Protein AF-A0A962C9F3-F1 (afdb_monomer_lite)

Radius of gyration: 14.43 Å; chains: 1; bounding box: 34×30×30 Å

pLDDT: mean 95.85, std 5.31, range [71.38, 98.5]

Foldseek 3Di:
DDDDDPDDDDPVVCCCCPNPVNLVVDPNSVVVVVVVVVVD

Secondary structure (DSSP, 8-state):
-PPPPS----HHHHHHHHSHHHHHHSHHHHHHHHHHHHH-

Structure (mmCIF, N/CA/C/O backbone):
data_AF-A0A962C9F3-F1
#
_entry.id   AF-A0A962C9F3-F1
#
loop_
_atom_site.group_PDB
_atom_site.id
_atom_site.type_symbol
_atom_site.label_atom_id
_atom_site.label_alt_id
_atom_site.label_comp_id
_atom_site.label_asym_id
_atom_site.label_entity_id
_atom_site.label_seq_id
_atom_site.pdbx_PDB_ins_code
_atom_site.Cartn_x
_atom_site.Cartn_y
_atom_site.Cartn_z
_atom_site.occupancy
_atom_site.B_iso_or_equiv
_atom_site.auth_seq_id
_atom_site.auth_comp_id
_atom_site.auth_asym_id
_atom_site.auth_atom_id
_atom_site.pdbx_PDB_model_num
ATOM 1 N N . MET A 1 1 ? 21.851 -27.115 -13.288 1.00 71.38 1 MET A N 1
ATOM 2 C CA . MET A 1 1 ? 21.090 -25.880 -13.594 1.00 71.38 1 MET A CA 1
ATOM 3 C C . MET A 1 1 ? 20.566 -25.295 -12.290 1.00 71.38 1 MET A C 1
ATOM 5 O O . MET A 1 1 ? 19.958 -26.030 -11.526 1.00 71.38 1 MET A O 1
ATOM 9 N N . ALA A 1 2 ? 20.827 -24.021 -11.991 1.00 78.44 2 ALA A N 1
ATOM 10 C CA . ALA A 1 2 ? 20.305 -23.396 -10.774 1.00 78.44 2 ALA A CA 1
ATOM 11 C C . ALA A 1 2 ? 18.819 -23.029 -10.955 1.00 78.44 2 ALA A C 1
ATOM 13 O O . ALA A 1 2 ? 18.465 -22.309 -11.887 1.00 78.44 2 ALA A O 1
ATOM 14 N N . THR A 1 3 ? 17.939 -23.512 -10.075 1.00 89.94 3 THR A N 1
ATOM 15 C CA . THR A 1 3 ? 16.509 -23.166 -10.091 1.00 89.94 3 THR A CA 1
ATOM 16 C C . THR A 1 3 ? 16.304 -21.727 -9.622 1.00 89.94 3 THR A C 1
ATOM 18 O O . THR A 1 3 ? 16.745 -21.356 -8.529 1.00 89.94 3 THR A O 1
ATOM 21 N N . LYS A 1 4 ? 15.597 -20.913 -10.411 1.00 90.50 4 LYS A N 1
ATOM 22 C CA . LYS A 1 4 ? 15.272 -19.530 -10.041 1.00 90.50 4 LYS A CA 1
ATOM 23 C C . LYS A 1 4 ? 14.386 -19.506 -8.791 1.00 90.50 4 LYS A C 1
ATOM 25 O O . LYS A 1 4 ? 13.353 -20.168 -8.742 1.00 90.50 4 LYS A O 1
ATOM 30 N N . ARG A 1 5 ? 14.780 -18.730 -7.778 1.00 93.81 5 ARG A N 1
ATOM 31 C CA . ARG A 1 5 ? 13.987 -18.553 -6.550 1.00 93.81 5 ARG A CA 1
ATOM 32 C C . ARG A 1 5 ? 12.76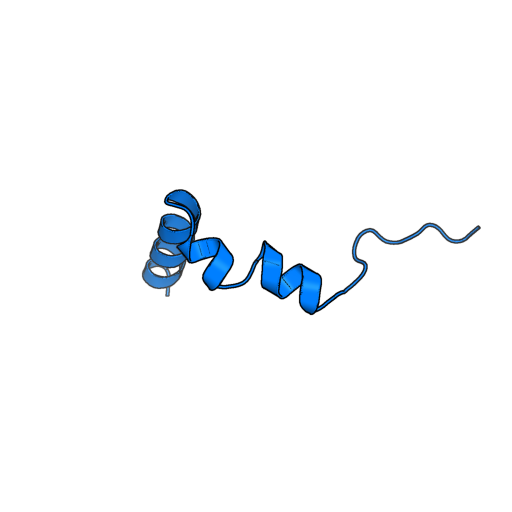0 -17.680 -6.819 1.00 93.81 5 ARG A C 1
ATOM 34 O O . ARG A 1 5 ? 12.817 -16.774 -7.649 1.00 93.81 5 ARG A O 1
ATOM 41 N N . THR A 1 6 ? 11.671 -17.934 -6.096 1.00 94.06 6 THR A N 1
ATOM 42 C CA . THR A 1 6 ? 10.372 -17.255 -6.268 1.00 94.06 6 THR A CA 1
ATOM 43 C C . THR A 1 6 ? 10.456 -15.758 -5.993 1.00 94.06 6 THR A C 1
ATOM 45 O O . THR A 1 6 ? 9.892 -14.951 -6.732 1.00 94.06 6 THR A O 1
ATOM 48 N N . TYR A 1 7 ? 11.198 -15.371 -4.957 1.00 94.06 7 TYR A N 1
ATOM 49 C CA . TYR A 1 7 ? 11.429 -13.972 -4.652 1.00 94.06 7 TYR A CA 1
ATOM 50 C C . TYR A 1 7 ? 12.582 -13.423 -5.492 1.00 94.06 7 TYR A C 1
ATOM 52 O O . TYR A 1 7 ? 13.744 -13.764 -5.289 1.00 94.06 7 TYR A O 1
ATOM 60 N N . GLN A 1 8 ? 12.230 -12.559 -6.441 1.00 95.31 8 GLN A N 1
ATOM 61 C CA . GLN A 1 8 ? 13.164 -11.756 -7.223 1.00 95.31 8 GLN A CA 1
ATOM 62 C C . GLN A 1 8 ? 12.898 -10.284 -6.881 1.00 95.31 8 GLN A C 1
ATOM 64 O O . GLN A 1 8 ? 11.917 -9.716 -7.379 1.00 95.31 8 GLN A O 1
ATOM 69 N N . PRO A 1 9 ? 13.681 -9.684 -5.964 1.00 96.00 9 PRO A N 1
ATOM 70 C CA . PRO A 1 9 ? 13.362 -8.383 -5.395 1.00 96.00 9 PRO A CA 1
ATOM 71 C C . PRO A 1 9 ? 13.385 -7.280 -6.453 1.00 96.00 9 PRO A C 1
ATOM 73 O O . PRO A 1 9 ? 14.298 -7.171 -7.265 1.00 96.00 9 PRO A O 1
ATOM 76 N N . SER A 1 10 ? 12.373 -6.418 -6.410 1.00 98.19 10 SER A N 1
ATOM 77 C CA . SER A 1 10 ? 12.351 -5.165 -7.158 1.00 98.19 10 SER A CA 1
ATOM 78 C C . SER A 1 10 ? 11.541 -4.133 -6.386 1.00 98.19 10 SER A C 1
ATOM 80 O O . SER A 1 10 ? 10.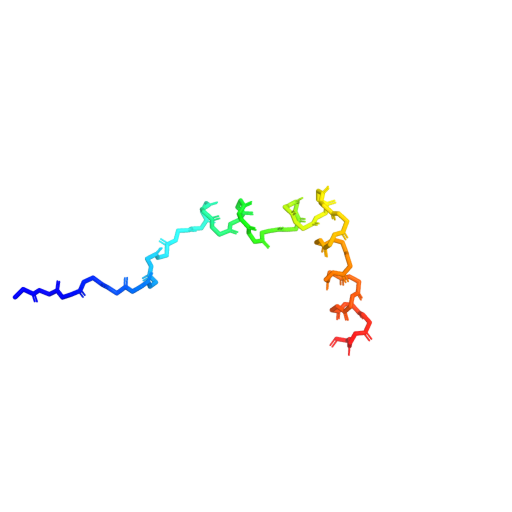334 -4.298 -6.180 1.00 98.19 10 SER A O 1
ATOM 82 N N . ASN A 1 11 ? 12.204 -3.048 -5.984 1.00 97.62 11 ASN A N 1
ATOM 83 C CA . ASN A 1 11 ? 11.586 -1.969 -5.211 1.00 97.62 11 ASN A CA 1
ATOM 84 C C . ASN A 1 11 ? 10.445 -1.304 -5.989 1.00 97.62 11 ASN A C 1
ATOM 86 O O . ASN A 1 11 ? 9.363 -1.091 -5.443 1.00 97.62 11 ASN A O 1
ATOM 90 N N . LEU A 1 12 ? 10.646 -1.074 -7.291 1.00 97.94 12 LEU A N 1
ATOM 91 C CA . LEU A 1 12 ? 9.631 -0.496 -8.170 1.00 97.94 12 LEU A CA 1
ATOM 92 C C . LEU A 1 12 ? 8.379 -1.378 -8.252 1.00 97.94 12 LEU A C 1
ATOM 94 O O . LEU A 1 12 ? 7.262 -0.877 -8.102 1.00 97.94 12 LEU A O 1
ATOM 98 N N . LYS A 1 13 ? 8.554 -2.693 -8.459 1.00 97.88 13 LYS A N 1
ATOM 99 C CA . LYS A 1 13 ? 7.424 -3.633 -8.520 1.00 97.88 13 LYS A CA 1
ATOM 100 C C . LYS A 1 13 ? 6.679 -3.663 -7.188 1.00 97.88 13 LYS A C 1
ATOM 102 O O . LYS A 1 13 ? 5.465 -3.486 -7.180 1.00 97.88 13 LYS A O 1
ATOM 107 N N . ARG A 1 14 ? 7.403 -3.781 -6.069 1.00 97.94 14 ARG A N 1
ATOM 108 C CA . ARG A 1 14 ? 6.822 -3.809 -4.718 1.00 97.94 14 ARG A CA 1
ATOM 109 C C . ARG A 1 14 ? 6.030 -2.540 -4.398 1.00 97.94 14 ARG A C 1
ATOM 111 O O . ARG A 1 14 ? 4.921 -2.638 -3.876 1.00 97.94 14 ARG A O 1
ATOM 118 N N . ALA A 1 15 ? 6.562 -1.361 -4.719 1.00 97.50 15 ALA A N 1
ATOM 119 C CA . ALA A 1 15 ? 5.883 -0.092 -4.465 1.00 97.50 15 ALA A CA 1
ATOM 120 C C . ALA A 1 15 ? 4.594 0.047 -5.293 1.00 97.50 15 ALA A C 1
ATOM 122 O O . ALA A 1 15 ? 3.567 0.475 -4.763 1.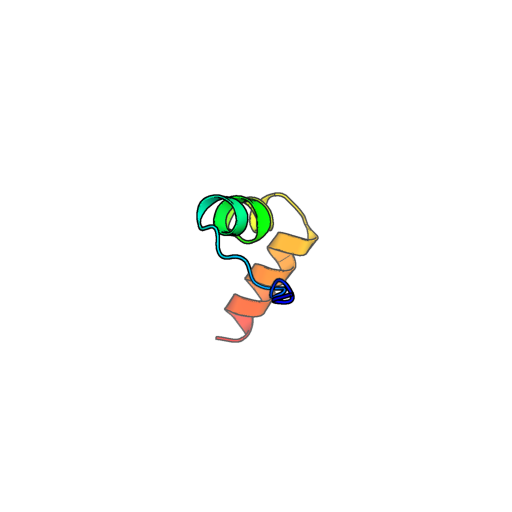00 97.50 15 ALA A O 1
ATOM 123 N N . ARG A 1 16 ? 4.618 -0.371 -6.567 1.00 97.62 16 ARG A N 1
ATOM 124 C CA . ARG A 1 16 ? 3.446 -0.330 -7.457 1.00 97.62 16 ARG A CA 1
ATOM 125 C C . ARG A 1 16 ? 2.348 -1.311 -7.044 1.00 97.62 16 ARG A C 1
ATOM 127 O O . ARG A 1 16 ? 1.180 -0.947 -7.117 1.00 97.62 16 ARG A O 1
ATOM 134 N N . THR A 1 17 ? 2.694 -2.528 -6.620 1.00 97.62 17 THR A N 1
ATOM 135 C CA . THR A 1 17 ? 1.700 -3.572 -6.304 1.00 97.62 17 THR A CA 1
ATOM 136 C C . THR A 1 17 ? 1.225 -3.541 -4.852 1.00 97.62 17 THR A C 1
ATOM 138 O O . THR A 1 17 ? 0.046 -3.768 -4.583 1.00 97.62 17 THR A O 1
ATOM 141 N N . HIS A 1 18 ? 2.117 -3.269 -3.897 1.00 97.44 18 HIS A N 1
ATOM 142 C CA . HIS A 1 18 ? 1.826 -3.397 -2.465 1.00 97.44 18 HIS A CA 1
ATOM 143 C C . HIS A 1 18 ? 1.855 -2.074 -1.697 1.00 97.44 18 HIS A C 1
ATOM 145 O O . HIS A 1 18 ? 1.454 -2.062 -0.531 1.00 97.44 18 HIS A O 1
ATOM 151 N N . GLY A 1 19 ? 2.306 -0.985 -2.323 1.00 98.00 19 GLY A N 1
ATOM 152 C CA . GLY A 1 19 ? 2.411 0.327 -1.692 1.00 98.00 19 GLY A CA 1
ATOM 153 C C . GLY A 1 19 ? 1.064 0.952 -1.325 1.00 98.00 19 GLY A C 1
ATOM 154 O O . GLY A 1 19 ? -0.006 0.524 -1.764 1.00 98.00 19 GLY A O 1
ATOM 155 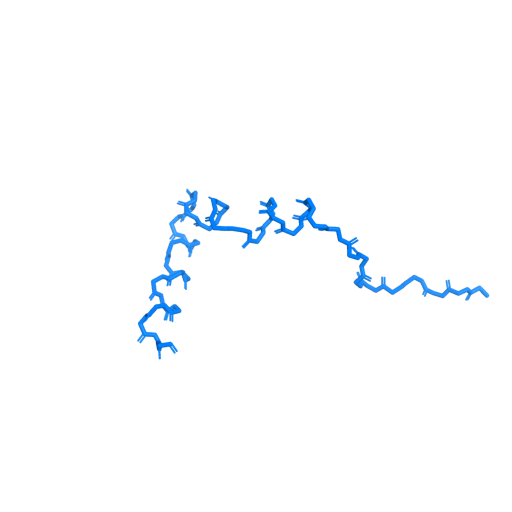N N . PHE A 1 20 ? 1.126 2.020 -0.529 1.00 97.88 20 PHE A N 1
ATOM 156 C CA . PHE A 1 20 ? -0.049 2.705 0.012 1.00 97.88 20 PHE A CA 1
ATOM 157 C C . PHE A 1 20 ? -1.027 3.174 -1.074 1.00 97.88 20 PHE A C 1
ATOM 159 O O . PHE A 1 20 ? -2.222 2.905 -0.984 1.00 97.88 20 PHE A O 1
ATOM 166 N N . ARG A 1 21 ? -0.520 3.790 -2.152 1.00 97.69 21 ARG A N 1
ATOM 167 C CA . ARG A 1 21 ? -1.348 4.272 -3.275 1.00 97.69 21 ARG A CA 1
ATOM 168 C C . ARG A 1 21 ? -2.176 3.148 -3.912 1.00 97.69 21 ARG A C 1
ATOM 170 O O . ARG A 1 21 ? -3.356 3.342 -4.191 1.00 97.69 21 ARG A O 1
ATOM 177 N N . ALA A 1 22 ? -1.589 1.962 -4.090 1.00 98.06 22 ALA A N 1
ATOM 178 C CA . ALA A 1 22 ? -2.284 0.800 -4.646 1.00 98.06 22 ALA A CA 1
ATOM 179 C C . ALA A 1 22 ? -3.384 0.282 -3.706 1.00 98.06 22 ALA A C 1
ATOM 181 O O . ALA A 1 22 ? -4.477 -0.064 -4.157 1.00 98.06 22 ALA A O 1
ATOM 182 N N . ARG A 1 23 ? -3.129 0.294 -2.390 1.00 98.06 23 ARG A N 1
ATOM 183 C CA . ARG A 1 23 ? -4.131 -0.059 -1.373 1.00 98.06 23 ARG A CA 1
ATOM 184 C C . ARG A 1 23 ? -5.277 0.949 -1.337 1.00 98.06 23 ARG A C 1
ATOM 186 O O . ARG A 1 23 ? -6.432 0.545 -1.332 1.00 98.06 23 ARG A O 1
ATOM 193 N N . MET A 1 24 ? -4.982 2.244 -1.399 1.00 98.06 24 MET A N 1
ATOM 194 C CA . MET A 1 24 ? -6.008 3.287 -1.339 1.00 98.06 24 MET A CA 1
ATOM 195 C C . MET A 1 24 ? -6.885 3.371 -2.592 1.00 98.06 24 MET A C 1
ATOM 197 O O . MET A 1 24 ? -8.008 3.858 -2.488 1.00 98.06 24 MET A O 1
ATOM 201 N N . LYS A 1 25 ? -6.430 2.872 -3.752 1.00 98.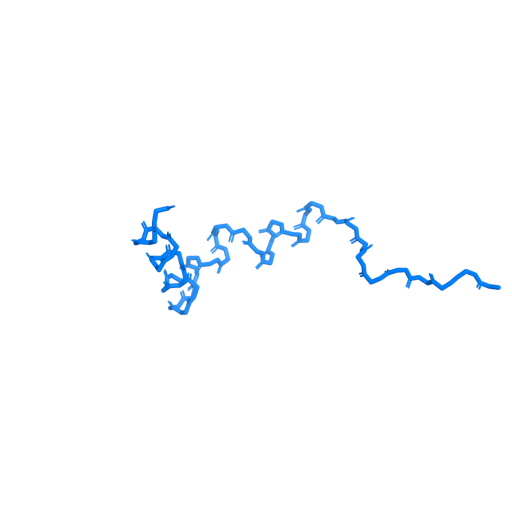12 25 LYS A N 1
ATOM 202 C CA . LYS A 1 25 ? -7.202 2.888 -5.010 1.00 98.12 25 LYS A CA 1
ATOM 203 C C . LYS A 1 25 ? -8.500 2.072 -4.926 1.00 98.12 25 LYS A C 1
ATOM 205 O O . LYS A 1 25 ? -9.524 2.495 -5.453 1.00 98.12 25 LYS A O 1
ATOM 210 N N . THR A 1 26 ? -8.485 0.921 -4.255 1.00 98.31 26 THR A N 1
ATOM 211 C CA . THR A 1 26 ? -9.625 -0.016 -4.224 1.00 98.31 26 THR A CA 1
ATOM 212 C C . THR A 1 26 ? -10.330 -0.012 -2.870 1.00 98.31 26 THR A C 1
ATOM 214 O O . THR A 1 26 ? -9.725 0.277 -1.840 1.00 98.31 26 THR A O 1
ATOM 217 N N . ARG A 1 27 ? -11.622 -0.370 -2.850 1.00 98.38 27 ARG A N 1
ATOM 218 C CA . ARG A 1 27 ? -12.392 -0.504 -1.599 1.00 98.38 27 ARG A CA 1
ATOM 219 C C . ARG A 1 27 ? -11.765 -1.545 -0.661 1.00 98.38 27 ARG A C 1
ATOM 221 O O . ARG A 1 27 ? -11.510 -1.239 0.499 1.00 98.38 27 ARG A O 1
ATOM 228 N N . GLY A 1 28 ? -11.427 -2.726 -1.186 1.00 98.38 28 GLY A N 1
ATOM 229 C CA . GLY A 1 28 ? -10.794 -3.795 -0.405 1.00 98.38 28 GLY A CA 1
ATOM 230 C C . GLY A 1 28 ? -9.411 -3.414 0.131 1.00 98.38 28 GLY A C 1
ATOM 231 O O . GLY A 1 28 ? -9.090 -3.692 1.283 1.00 98.38 28 GLY A O 1
ATOM 232 N N . GLY A 1 29 ? -8.598 -2.705 -0.657 1.00 98.38 29 GLY A N 1
ATOM 233 C CA . GLY A 1 29 ? -7.295 -2.235 -0.189 1.00 98.38 29 GLY A CA 1
ATOM 234 C C . GLY A 1 29 ? -7.395 -1.217 0.955 1.00 98.38 29 GLY A C 1
ATOM 235 O O . GLY A 1 29 ? -6.606 -1.302 1.898 1.00 98.38 29 GLY A O 1
ATOM 236 N N . ARG A 1 30 ? -8.392 -0.319 0.927 1.00 98.50 30 ARG A N 1
ATOM 237 C CA . ARG A 1 30 ? -8.691 0.597 2.044 1.00 98.50 30 ARG A CA 1
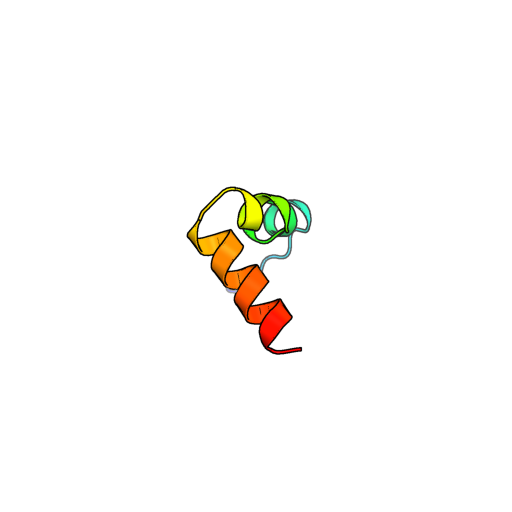ATOM 238 C C . ARG A 1 30 ? -9.106 -0.162 3.305 1.00 98.50 30 ARG A C 1
ATOM 240 O O . ARG A 1 30 ? -8.577 0.128 4.375 1.00 98.50 30 ARG A O 1
ATOM 247 N N . ALA A 1 31 ? -9.963 -1.176 3.174 1.00 98.44 31 ALA A N 1
ATOM 248 C CA . ALA A 1 31 ? -10.378 -2.018 4.298 1.00 98.44 31 ALA A CA 1
ATOM 249 C C . ALA A 1 31 ? -9.186 -2.721 4.974 1.00 98.44 31 ALA A C 1
ATOM 251 O O . ALA A 1 31 ? -9.083 -2.712 6.197 1.00 98.44 31 ALA A O 1
ATOM 252 N N . VAL A 1 32 ? -8.228 -3.239 4.193 1.00 97.81 32 VAL A N 1
ATOM 253 C CA . VAL A 1 32 ? -6.999 -3.853 4.734 1.00 97.81 32 VAL A CA 1
ATOM 254 C C . VAL A 1 32 ? -6.176 -2.860 5.559 1.00 97.81 32 VAL A C 1
ATOM 256 O O . VAL A 1 32 ? -5.665 -3.219 6.618 1.00 97.81 32 VAL A O 1
ATOM 259 N N . ILE A 1 33 ? -6.015 -1.619 5.090 1.00 97.75 33 ILE A N 1
ATOM 260 C CA . ILE A 1 33 ? -5.273 -0.593 5.839 1.00 97.75 33 ILE A CA 1
ATOM 261 C C . ILE A 1 33 ? -6.004 -0.222 7.131 1.00 97.75 33 ILE A C 1
ATOM 263 O O . ILE A 1 33 ? -5.360 -0.133 8.173 1.00 97.75 33 ILE A O 1
ATOM 267 N N . ASN A 1 34 ? -7.327 -0.066 7.085 1.00 98.12 34 ASN A N 1
ATOM 268 C CA . ASN A 1 34 ? -8.129 0.226 8.273 1.00 98.12 34 ASN A CA 1
ATOM 269 C C . ASN A 1 34 ? -8.035 -0.900 9.309 1.00 98.12 34 ASN A C 1
ATOM 271 O O . ASN A 1 34 ? -7.790 -0.621 10.477 1.00 98.12 34 ASN A O 1
ATOM 275 N N . ALA A 1 35 ? -8.129 -2.162 8.881 1.00 98.31 35 ALA A N 1
ATOM 276 C CA . ALA A 1 35 ? -7.979 -3.316 9.766 1.00 98.31 35 ALA A CA 1
ATOM 277 C C . ALA A 1 35 ? -6.583 -3.384 10.408 1.00 98.31 35 ALA A C 1
ATOM 279 O O . ALA A 1 35 ? -6.462 -3.676 11.593 1.00 98.31 35 ALA A O 1
ATOM 280 N N . ARG A 1 36 ? -5.522 -3.074 9.649 1.00 97.69 36 ARG A N 1
ATOM 281 C CA . ARG A 1 36 ? -4.158 -3.003 10.200 1.00 97.69 36 ARG A CA 1
ATOM 282 C C . ARG A 1 36 ? -4.020 -1.901 11.244 1.00 97.69 36 ARG A C 1
ATOM 284 O O . ARG A 1 36 ? -3.464 -2.168 12.292 1.00 97.69 36 ARG A O 1
ATOM 291 N N . ARG A 1 37 ? -4.564 -0.707 10.982 1.00 96.88 37 ARG A N 1
ATOM 292 C CA . ARG A 1 37 ? -4.560 0.409 11.944 1.00 96.88 37 ARG A CA 1
ATOM 293 C C . ARG A 1 37 ? -5.354 0.093 13.210 1.00 96.88 37 ARG A C 1
ATOM 295 O O . ARG A 1 37 ? -4.931 0.474 14.287 1.00 96.88 37 ARG A O 1
ATOM 302 N N . ALA A 1 38 ? -6.486 -0.595 13.075 1.00 98.19 38 ALA A N 1
ATOM 303 C CA . ALA A 1 38 ? -7.308 -1.000 14.212 1.00 98.19 38 ALA A CA 1
ATOM 304 C C . ALA A 1 38 ? -6.623 -2.060 15.089 1.00 98.19 38 ALA A C 1
ATOM 306 O O . ALA A 1 38 ? -6.898 -2.128 16.280 1.00 98.19 38 ALA A O 1
ATOM 307 N N . LYS A 1 39 ? -5.737 -2.883 14.508 1.00 97.75 39 LYS A N 1
ATOM 308 C CA . LYS A 1 39 ? -4.983 -3.900 15.249 1.00 97.75 39 LYS A CA 1
ATOM 309 C C . LYS A 1 39 ? -3.924 -3.297 16.189 1.00 97.75 39 LYS A C 1
ATOM 311 O O . LYS A 1 39 ? -3.621 -3.936 17.192 1.00 97.75 39 LYS A O 1
ATOM 316 N N . GLY A 1 40 ? -3.394 -2.113 15.867 1.00 92.06 40 GLY A N 1
ATOM 317 C CA . GLY A 1 40 ? -2.197 -1.536 16.493 1.00 92.06 40 GLY A CA 1
ATOM 318 C C . GLY A 1 40 ? -0.948 -1.944 15.732 1.00 92.06 40 GLY A C 1
ATOM 319 O O . GLY A 1 40 ? -0.181 -2.769 16.268 1.00 92.06 40 GLY A O 1
#

Sequence (40 aa):
MATKRTYQPSNLKRARTHGFRARMKTRGGRAVINARRAKG